Protein AF-A0A4Y2V0U1-F1 (afdb_monomer)

Mean predicted aligned error: 15.32 Å

Foldseek 3Di:
DDLVVVLVVQCVDPPSVPDDSVNSVVVLVVQCPPPPSHDDDPVRVVVVVPPDPPCPDDDDDPPPPPPPPPPPPDPPVCVVVVDD

Secondary structure (DSSP, 8-state):
--HHHHHHHHTTSTT-TT--HHHHHHHHHHHHSSTTTS---HHHHHHHHHS-----------------------TTSGGGTT--

Radius of gyration: 18.26 Å; Cα contacts (8 Å, |Δi|>4): 25; chains: 1; bounding box: 35×27×45 Å

Sequence (84 aa):
MTVTELNGLLKQIPGSGNCEEDDVSSWLDCAADDAGFQLMSDDEIIAQIRKPNRDNDNSESDEVEVIETSKISNYDDLNVLLKD

Structure (mmCIF, N/CA/C/O backbone):
data_AF-A0A4Y2V0U1-F1
#
_entry.id   AF-A0A4Y2V0U1-F1
#
loop_
_atom_site.group_PDB
_atom_site.id
_atom_site.type_symbol
_atom_site.label_atom_id
_atom_site.label_alt_id
_atom_site.label_comp_id
_atom_site.label_asym_id
_atom_site.label_entity_id
_atom_site.label_seq_id
_atom_site.pdbx_PDB_ins_code
_atom_site.Cartn_x
_atom_site.Cartn_y
_atom_site.Cartn_z
_atom_site.occupancy
_atom_site.B_iso_or_equiv
_atom_site.auth_seq_id
_atom_site.auth_comp_id
_atom_site.auth_asym_id
_atom_site.auth_atom_id
_atom_site.pdbx_PDB_model_num
ATOM 1 N N . MET A 1 1 ? 1.016 -9.541 -2.288 1.00 78.31 1 MET A N 1
ATOM 2 C CA . MET A 1 1 ? 0.311 -9.300 -1.014 1.00 78.31 1 MET A CA 1
ATOM 3 C C . MET A 1 1 ? -1.008 -8.630 -1.340 1.00 78.31 1 MET A C 1
ATOM 5 O O . MET A 1 1 ? -0.999 -7.719 -2.158 1.00 78.31 1 MET A O 1
ATOM 9 N N . THR A 1 2 ? -2.123 -9.100 -0.791 1.00 88.50 2 THR A N 1
ATOM 10 C CA . THR A 1 2 ? -3.443 -8.475 -0.990 1.00 88.50 2 THR A CA 1
ATOM 11 C C . 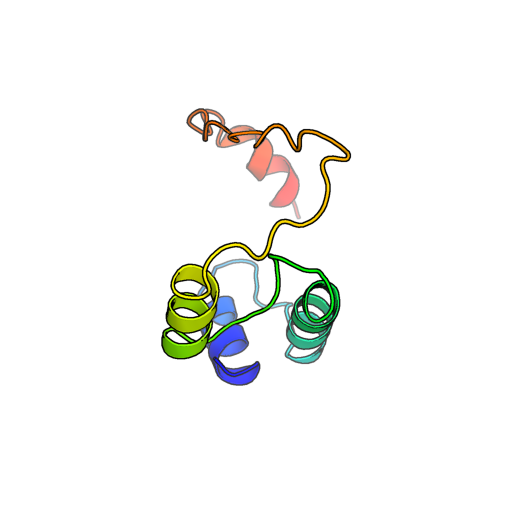THR A 1 2 ? -3.794 -7.534 0.165 1.00 88.50 2 THR A C 1
ATOM 13 O O . THR A 1 2 ? -3.298 -7.705 1.280 1.00 88.50 2 THR A O 1
ATOM 16 N N . VAL A 1 3 ? -4.674 -6.556 -0.088 1.00 90.81 3 VAL A N 1
ATOM 17 C CA . VAL A 1 3 ? -5.201 -5.633 0.940 1.00 90.81 3 VAL A CA 1
ATOM 18 C C . VAL A 1 3 ? -5.802 -6.411 2.112 1.00 90.81 3 VAL A C 1
ATOM 20 O O . VAL A 1 3 ? -5.508 -6.123 3.269 1.00 90.81 3 VAL A O 1
ATOM 23 N N . THR A 1 4 ? -6.573 -7.459 1.821 1.00 93.56 4 THR A N 1
ATOM 24 C CA . THR A 1 4 ? -7.216 -8.298 2.836 1.00 93.56 4 THR A CA 1
ATOM 25 C C . THR A 1 4 ? -6.207 -9.084 3.680 1.00 93.56 4 THR A C 1
ATOM 27 O O . THR A 1 4 ? -6.377 -9.185 4.896 1.00 93.56 4 THR A O 1
ATOM 30 N N . GLU A 1 5 ? -5.132 -9.610 3.080 1.00 92.62 5 GLU A N 1
ATOM 31 C CA . GLU A 1 5 ? -4.049 -10.262 3.835 1.00 92.62 5 GLU A CA 1
ATOM 32 C C . GLU A 1 5 ? -3.345 -9.272 4.770 1.00 92.62 5 GLU A C 1
ATOM 34 O O . GLU A 1 5 ? -3.125 -9.583 5.941 1.00 92.62 5 GLU A O 1
ATOM 39 N N . LEU A 1 6 ? -3.029 -8.071 4.278 1.00 91.38 6 LEU A N 1
ATOM 40 C CA . LEU A 1 6 ? -2.372 -7.030 5.069 1.00 91.38 6 LEU A CA 1
ATOM 41 C C . LEU A 1 6 ? -3.267 -6.536 6.212 1.00 91.38 6 LEU A C 1
ATOM 43 O O . LEU A 1 6 ? -2.812 -6.447 7.351 1.00 91.38 6 LEU A O 1
ATOM 47 N N . ASN A 1 7 ? -4.552 -6.310 5.947 1.00 91.81 7 ASN A N 1
ATOM 48 C CA . ASN A 1 7 ? -5.530 -5.953 6.971 1.00 91.81 7 ASN A CA 1
ATOM 49 C C . ASN A 1 7 ? -5.671 -7.056 8.038 1.00 91.81 7 ASN A C 1
ATOM 51 O O . ASN A 1 7 ? -5.704 -6.783 9.237 1.00 91.81 7 ASN A O 1
ATOM 55 N N . GLY A 1 8 ? -5.686 -8.327 7.625 1.00 92.50 8 GLY A N 1
ATOM 56 C CA . GLY A 1 8 ? -5.711 -9.466 8.546 1.00 92.50 8 GLY A CA 1
ATOM 57 C C . GLY A 1 8 ? -4.487 -9.539 9.468 1.00 92.50 8 GLY A C 1
ATOM 58 O O . GLY A 1 8 ? -4.609 -9.959 10.621 1.00 92.50 8 GLY A O 1
ATOM 59 N N . LEU A 1 9 ? -3.316 -9.113 8.990 1.00 92.69 9 LEU A N 1
ATOM 60 C CA . LEU A 1 9 ? -2.104 -8.988 9.805 1.00 92.69 9 LEU A CA 1
ATOM 61 C C . LEU A 1 9 ? -2.175 -7.781 10.741 1.00 92.69 9 LEU A C 1
ATOM 63 O O . LEU A 1 9 ? -1.854 -7.915 11.921 1.00 92.69 9 LEU A O 1
ATOM 67 N N . LEU A 1 10 ? -2.648 -6.634 10.248 1.00 91.75 10 LEU A N 1
ATOM 68 C CA . LEU A 1 10 ? -2.811 -5.427 11.056 1.00 91.75 10 LEU A CA 1
ATOM 69 C C . LEU A 1 10 ? -3.712 -5.693 12.254 1.00 91.75 10 LEU A C 1
ATOM 71 O O . LEU A 1 10 ? -3.305 -5.373 13.364 1.00 91.75 10 LEU A O 1
ATOM 75 N N . LYS A 1 11 ? -4.848 -6.380 12.082 1.00 90.94 11 LYS A N 1
ATOM 76 C CA . LYS A 1 11 ? -5.784 -6.719 13.175 1.00 90.94 11 LYS A CA 1
ATOM 77 C C . LYS A 1 11 ? -5.185 -7.554 14.314 1.00 90.94 11 LYS A C 1
ATOM 79 O O . LYS A 1 11 ? -5.800 -7.656 15.372 1.00 90.94 11 LYS A O 1
ATOM 84 N N . GLN A 1 12 ? -4.014 -8.163 14.121 1.00 92.94 12 GLN A N 1
ATOM 85 C CA . GLN A 1 12 ? -3.304 -8.887 15.182 1.00 92.94 12 GLN A CA 1
ATOM 86 C C . GLN A 1 12 ? -2.483 -7.956 16.088 1.00 92.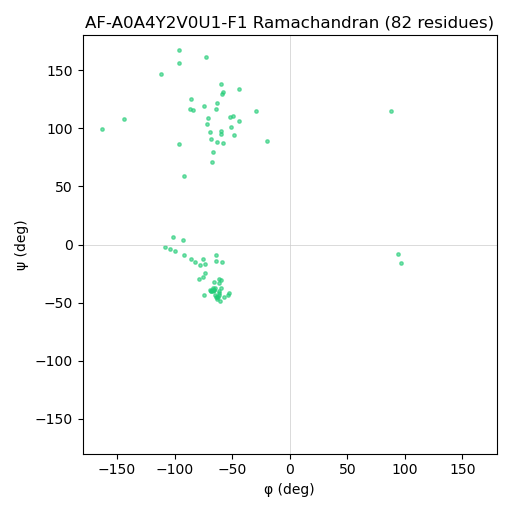94 12 GLN A C 1
ATOM 88 O O . GLN A 1 12 ? -2.069 -8.368 17.172 1.00 92.94 12 GLN A O 1
ATOM 93 N N . ILE A 1 13 ? -2.252 -6.710 15.668 1.00 90.44 13 ILE A N 1
ATOM 94 C CA . ILE A 1 13 ? -1.512 -5.701 16.423 1.00 90.44 13 ILE A CA 1
ATOM 95 C C . ILE A 1 13 ? -2.481 -4.995 17.389 1.00 90.44 13 ILE A C 1
ATOM 97 O O . ILE A 1 13 ? -3.503 -4.462 16.965 1.00 90.44 13 ILE A O 1
ATOM 101 N N . PRO A 1 14 ? -2.206 -4.954 18.702 1.00 90.44 14 PRO A N 1
ATOM 102 C CA . PRO A 1 14 ? -3.020 -4.170 19.626 1.00 90.44 14 PRO A CA 1
ATOM 103 C C . PRO A 1 14 ? -3.045 -2.686 19.221 1.00 90.44 14 PRO A C 1
ATOM 105 O O . PRO A 1 14 ? -1.995 -2.097 18.987 1.00 90.44 14 PRO A O 1
ATOM 108 N N . GLY A 1 15 ? -4.235 -2.079 19.160 1.00 85.94 15 GLY A N 1
ATOM 109 C CA . GLY A 1 15 ? -4.410 -0.657 18.819 1.00 85.94 15 GLY A CA 1
ATOM 110 C C . GLY A 1 15 ? -4.678 -0.354 17.339 1.00 85.94 15 GLY A C 1
ATOM 111 O O . GLY A 1 15 ? -5.063 0.766 17.029 1.00 85.94 15 GLY A O 1
ATOM 112 N N . SER A 1 16 ? -4.567 -1.339 16.445 1.00 85.81 16 SER A N 1
ATOM 113 C CA . SER A 1 16 ? -4.861 -1.195 15.005 1.00 85.81 16 SER A CA 1
ATOM 114 C C . SER A 1 16 ? -6.304 -1.552 14.621 1.00 85.81 16 SER A C 1
ATOM 116 O O . SER A 1 16 ? -6.649 -1.594 13.444 1.00 85.81 16 SER A O 1
ATOM 118 N N . GLY A 1 17 ? -7.160 -1.879 15.597 1.00 82.94 17 GLY A N 1
ATOM 119 C CA . GLY A 1 17 ? -8.507 -2.409 15.339 1.00 82.94 17 GLY A CA 1
ATOM 120 C C . GLY A 1 17 ? -9.453 -1.441 14.617 1.00 82.94 17 GLY A C 1
ATOM 121 O O . GLY A 1 17 ? -10.543 -1.844 14.224 1.00 82.94 17 GLY A O 1
ATOM 122 N N . ASN A 1 18 ? -9.042 -0.185 14.468 1.00 86.81 18 ASN A N 1
ATOM 123 C CA . ASN A 1 18 ? -9.727 0.886 13.752 1.00 86.81 18 ASN A CA 1
ATOM 124 C C . ASN A 1 18 ? -9.308 1.002 12.279 1.00 86.81 18 ASN A C 1
ATOM 126 O O . ASN A 1 18 ? -9.966 1.735 11.554 1.00 86.81 18 ASN A O 1
ATOM 130 N N . CYS A 1 19 ? -8.268 0.292 11.835 1.00 87.75 19 CYS A N 1
ATOM 131 C CA . CYS A 1 19 ? -7.878 0.262 10.431 1.00 87.75 19 CYS A CA 1
ATOM 132 C C . CYS A 1 19 ? -8.856 -0.604 9.626 1.00 87.75 19 CYS A C 1
ATOM 134 O O . CYS A 1 19 ? -8.991 -1.810 9.877 1.00 87.75 19 CYS A O 1
ATOM 136 N N . GLU A 1 20 ? -9.522 0.001 8.648 1.00 92.00 20 GLU A N 1
ATOM 137 C CA . GLU A 1 20 ? -10.357 -0.702 7.676 1.00 92.00 20 GLU A CA 1
ATOM 138 C C . GLU A 1 20 ? -9.583 -0.994 6.379 1.00 92.00 20 GLU A C 1
A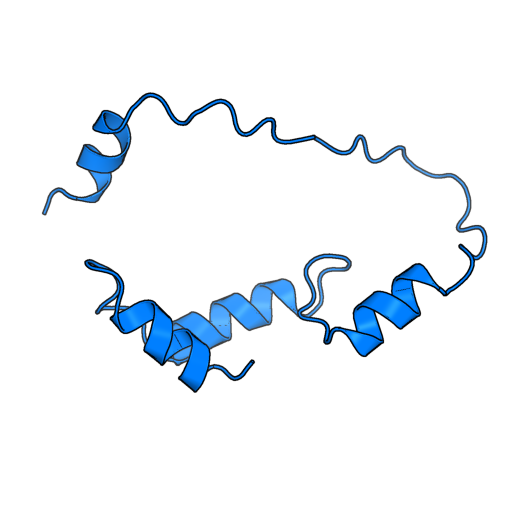TOM 140 O O . GLU A 1 20 ? -8.484 -0.493 6.147 1.00 92.00 20 GLU A O 1
ATOM 145 N N . GLU A 1 21 ? -10.136 -1.848 5.512 1.00 92.88 21 GLU A N 1
ATOM 146 C CA . GLU A 1 21 ? -9.493 -2.182 4.228 1.00 92.88 21 GLU A CA 1
ATOM 147 C C . GLU A 1 21 ? -9.330 -0.951 3.323 1.00 92.88 21 GLU A C 1
ATOM 149 O O . GLU A 1 21 ? -8.367 -0.887 2.559 1.00 92.88 21 GLU A O 1
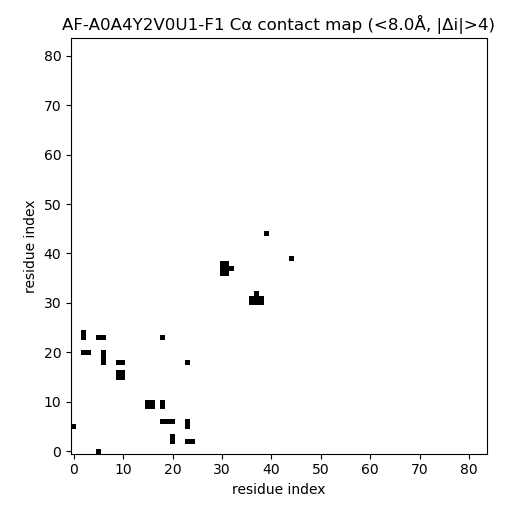ATOM 154 N N . ASP A 1 22 ? -10.224 0.036 3.440 1.00 93.44 22 ASP A N 1
ATOM 155 C CA . ASP A 1 22 ? -10.136 1.311 2.721 1.00 93.44 22 ASP A CA 1
ATOM 156 C C . ASP A 1 22 ? -8.939 2.155 3.187 1.00 93.44 22 ASP A C 1
ATOM 158 O O . ASP A 1 22 ? -8.239 2.726 2.351 1.00 93.44 22 ASP A O 1
ATOM 162 N N . ASP A 1 23 ? -8.633 2.173 4.491 1.00 91.50 23 ASP A N 1
ATOM 163 C CA . ASP A 1 23 ? -7.446 2.862 5.019 1.00 91.50 23 ASP A CA 1
ATOM 164 C C . ASP A 1 23 ? -6.168 2.218 4.477 1.00 91.50 23 ASP A C 1
ATOM 166 O O . ASP A 1 23 ? -5.261 2.898 3.996 1.00 91.50 23 ASP A O 1
ATOM 170 N N . VAL A 1 24 ? -6.127 0.882 4.494 1.00 90.06 24 VAL A N 1
ATOM 171 C CA . VAL A 1 24 ? -5.009 0.104 3.951 1.00 90.06 24 VAL A CA 1
ATOM 172 C C . VAL A 1 24 ? -4.857 0.360 2.454 1.00 90.06 24 VAL A C 1
ATOM 174 O O . VAL A 1 24 ? -3.741 0.562 1.984 1.00 90.06 24 VAL A O 1
ATOM 177 N N . SER A 1 25 ? -5.960 0.397 1.707 1.00 90.81 25 SER A N 1
ATOM 178 C CA . SER A 1 25 ? -5.944 0.693 0.270 1.00 90.81 25 SER A CA 1
ATOM 179 C C . SER A 1 25 ? -5.407 2.096 0.003 1.00 90.81 25 SER A C 1
ATOM 181 O O . SER A 1 25 ? -4.503 2.254 -0.810 1.00 90.81 25 SER A O 1
ATOM 183 N N . SER A 1 26 ? -5.867 3.096 0.762 1.00 89.44 26 SER A N 1
ATOM 184 C CA . SER A 1 26 ? -5.366 4.466 0.651 1.00 89.44 26 SER A CA 1
ATOM 185 C C . SER A 1 26 ? -3.866 4.565 0.938 1.00 89.44 26 SER A C 1
ATOM 187 O O . SER A 1 26 ? -3.186 5.350 0.282 1.00 89.44 26 SER A O 1
ATOM 189 N N . TRP A 1 27 ? -3.333 3.801 1.895 1.00 87.25 27 TRP A N 1
ATOM 190 C CA . TRP A 1 27 ? -1.892 3.788 2.179 1.00 87.25 27 TRP A CA 1
ATOM 191 C C . TRP A 1 27 ? -1.082 3.161 1.048 1.00 87.25 27 TRP A C 1
ATOM 193 O O . TRP A 1 27 ? -0.003 3.656 0.724 1.00 87.25 27 TRP A O 1
ATOM 203 N N . LEU A 1 28 ? -1.595 2.084 0.447 1.00 85.94 28 LEU A N 1
ATOM 204 C CA . LEU A 1 28 ? -0.933 1.424 -0.678 1.00 85.94 28 LEU A CA 1
ATOM 205 C C . LEU A 1 28 ? -0.961 2.290 -1.941 1.00 85.94 28 LEU A C 1
ATOM 207 O O . LEU A 1 28 ? 0.047 2.369 -2.641 1.00 85.94 28 LEU A O 1
ATOM 211 N N . ASP A 1 29 ? -2.069 2.987 -2.193 1.00 86.31 29 ASP A N 1
ATOM 212 C CA . ASP A 1 29 ? -2.214 3.880 -3.344 1.00 86.31 29 ASP A CA 1
ATOM 213 C C . ASP A 1 29 ? -1.275 5.092 -3.257 1.00 86.31 29 ASP A C 1
ATOM 215 O O . ASP A 1 29 ? -0.757 5.538 -4.278 1.00 86.31 29 ASP A O 1
ATOM 219 N N . CYS A 1 30 ? -0.975 5.595 -2.051 1.00 82.06 30 CYS A N 1
ATOM 220 C CA . CYS A 1 30 ? -0.014 6.690 -1.873 1.00 82.06 30 CYS A CA 1
ATOM 221 C C . CYS A 1 30 ? 1.396 6.356 -2.384 1.00 82.06 30 CYS A C 1
ATOM 223 O O . CYS A 1 30 ? 2.109 7.261 -2.808 1.00 82.06 30 CYS A O 1
ATOM 225 N N . ALA A 1 31 ? 1.801 5.085 -2.331 1.00 76.19 31 ALA A N 1
ATOM 226 C CA . ALA A 1 31 ? 3.145 4.639 -2.698 1.00 76.19 31 ALA A CA 1
ATOM 227 C C . ALA A 1 31 ? 3.206 3.945 -4.071 1.00 76.19 31 ALA A C 1
ATOM 229 O O . ALA A 1 31 ? 4.288 3.575 -4.525 1.00 76.19 31 ALA A O 1
ATOM 230 N N . ALA A 1 32 ? 2.064 3.752 -4.739 1.00 77.25 32 ALA A N 1
ATOM 231 C CA . ALA A 1 32 ? 1.985 2.978 -5.976 1.00 77.25 32 ALA A CA 1
ATOM 232 C C . ALA A 1 32 ? 2.765 3.618 -7.138 1.00 77.25 32 ALA A C 1
ATOM 234 O O . ALA A 1 32 ? 3.404 2.908 -7.915 1.00 77.25 32 ALA A O 1
ATOM 235 N N . ASP A 1 33 ? 2.752 4.949 -7.227 1.00 76.12 33 ASP A N 1
ATOM 236 C CA . ASP A 1 33 ? 3.385 5.697 -8.319 1.00 76.12 33 ASP A CA 1
ATOM 237 C C . ASP A 1 33 ? 4.762 6.278 -7.950 1.00 76.12 33 ASP A C 1
ATOM 239 O O . ASP A 1 33 ? 5.452 6.823 -8.815 1.00 76.12 33 ASP A O 1
ATOM 243 N N . ASP A 1 34 ? 5.192 6.149 -6.690 1.00 81.62 34 ASP A N 1
ATOM 244 C CA . ASP A 1 34 ? 6.462 6.703 -6.221 1.00 81.62 34 ASP A CA 1
ATOM 245 C C . ASP A 1 34 ? 7.620 5.725 -6.460 1.00 81.62 34 ASP A C 1
ATOM 247 O O . ASP A 1 34 ? 7.653 4.597 -5.954 1.00 81.62 34 ASP A O 1
ATOM 251 N N . ALA A 1 35 ? 8.576 6.137 -7.293 1.00 77.31 35 ALA A N 1
ATOM 252 C CA . ALA A 1 35 ? 9.682 5.289 -7.711 1.00 77.31 35 ALA A CA 1
ATOM 253 C C . ALA A 1 35 ? 10.557 4.911 -6.505 1.00 77.31 35 ALA A C 1
ATOM 255 O O . ALA A 1 35 ? 11.112 5.765 -5.827 1.00 77.31 35 ALA A O 1
ATOM 256 N N . GLY A 1 36 ? 10.704 3.607 -6.257 1.00 76.06 36 GLY A N 1
ATOM 257 C CA . GLY A 1 36 ? 11.452 3.082 -5.107 1.00 76.06 36 GLY A CA 1
ATOM 258 C C . GLY A 1 36 ? 10.590 2.715 -3.894 1.00 76.06 36 GLY A C 1
ATOM 259 O O . GLY A 1 36 ? 11.051 1.932 -3.067 1.00 76.06 36 GLY A O 1
ATOM 260 N N . PHE A 1 37 ? 9.335 3.172 -3.832 1.00 77.50 37 PHE A N 1
ATOM 261 C CA . PHE A 1 37 ? 8.365 2.804 -2.785 1.00 77.50 37 PHE A CA 1
ATOM 262 C C . PHE A 1 37 ? 7.252 1.872 -3.285 1.00 77.50 37 PHE A C 1
ATOM 264 O O . PHE A 1 37 ? 6.422 1.406 -2.504 1.00 77.50 37 PHE A O 1
ATOM 271 N N . GLN A 1 38 ? 7.271 1.553 -4.580 1.00 82.50 38 GLN A N 1
ATOM 272 C CA . GLN A 1 38 ? 6.340 0.623 -5.212 1.00 82.50 38 GLN A CA 1
ATOM 273 C C . GLN A 1 38 ? 6.425 -0.768 -4.572 1.00 82.50 38 GLN A C 1
ATOM 275 O O . GLN A 1 38 ? 7.511 -1.313 -4.353 1.00 82.50 38 GLN A O 1
ATOM 280 N N . LEU A 1 39 ? 5.270 -1.394 -4.349 1.00 81.94 39 LEU A N 1
ATOM 281 C CA . LEU A 1 39 ? 5.199 -2.808 -3.989 1.00 81.94 39 LEU A CA 1
ATOM 282 C C . LEU A 1 39 ? 5.561 -3.669 -5.202 1.00 81.94 39 LEU A C 1
ATOM 284 O O . LEU A 1 39 ? 4.785 -3.780 -6.147 1.00 81.94 39 LEU A O 1
ATOM 288 N N . MET A 1 40 ? 6.729 -4.303 -5.154 1.00 83.56 40 MET A N 1
ATOM 289 C CA . MET A 1 40 ? 7.227 -5.181 -6.214 1.00 83.56 40 MET A CA 1
ATOM 290 C C . MET A 1 40 ? 7.258 -6.635 -5.738 1.00 83.56 40 MET A C 1
ATOM 292 O O . MET A 1 40 ? 7.524 -6.910 -4.566 1.00 83.56 40 MET A O 1
ATOM 296 N N . SER A 1 41 ? 7.013 -7.583 -6.639 1.00 87.56 41 SER A N 1
ATOM 297 C CA . SER A 1 41 ? 7.299 -8.996 -6.371 1.00 87.56 41 SER A CA 1
ATOM 298 C C . SER A 1 41 ? 8.803 -9.281 -6.379 1.00 87.56 41 SER A C 1
ATOM 300 O O . SER A 1 41 ? 9.588 -8.532 -6.962 1.00 87.56 41 SER A O 1
ATOM 302 N N . ASP A 1 42 ? 9.212 -10.404 -5.785 1.00 89.31 42 ASP A N 1
ATOM 303 C CA . ASP A 1 42 ? 10.618 -10.830 -5.755 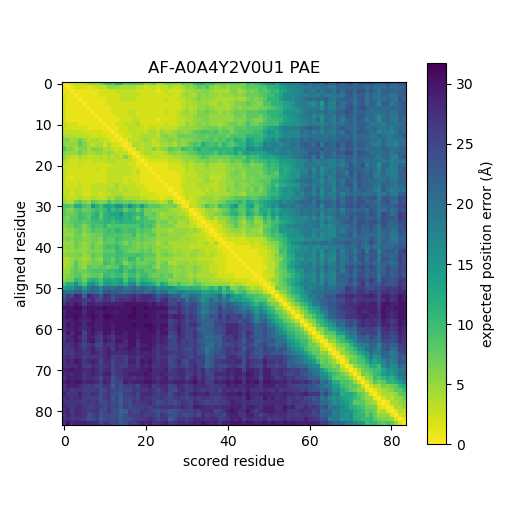1.00 89.31 42 ASP A CA 1
ATOM 304 C C . ASP A 1 42 ? 11.243 -10.866 -7.160 1.00 89.31 42 ASP A C 1
ATOM 306 O O . ASP A 1 42 ? 12.361 -10.389 -7.363 1.00 89.31 42 ASP A O 1
ATOM 310 N N . ASP A 1 43 ? 10.508 -11.370 -8.155 1.00 91.50 43 ASP A N 1
ATOM 311 C CA . ASP A 1 43 ? 10.967 -11.426 -9.545 1.00 91.50 43 ASP A CA 1
ATOM 312 C C . ASP A 1 43 ? 11.147 -10.027 -10.152 1.00 91.50 43 ASP A C 1
ATOM 314 O O . ASP A 1 43 ? 12.117 -9.783 -10.876 1.00 91.50 43 ASP A O 1
ATOM 318 N N . GLU A 1 44 ? 10.250 -9.089 -9.842 1.00 88.31 44 GLU A N 1
ATOM 319 C CA . GLU A 1 44 ? 10.339 -7.696 -10.290 1.00 88.31 44 GLU A CA 1
ATOM 320 C C . GLU A 1 44 ? 11.509 -6.956 -9.634 1.00 88.31 44 GLU A C 1
ATOM 322 O O . GLU A 1 44 ? 12.238 -6.241 -10.326 1.00 88.31 44 GLU A O 1
ATOM 327 N N . ILE A 1 45 ? 11.753 -7.182 -8.341 1.00 87.56 45 ILE A N 1
ATOM 328 C CA . ILE A 1 45 ? 12.921 -6.654 -7.617 1.00 87.56 45 ILE A CA 1
ATOM 329 C C . ILE A 1 45 ? 14.206 -7.187 -8.253 1.00 87.56 45 ILE A C 1
ATOM 331 O O . ILE A 1 45 ? 15.117 -6.426 -8.588 1.00 87.56 45 ILE A O 1
ATOM 335 N N . ILE A 1 46 ? 14.277 -8.500 -8.482 1.00 90.00 46 ILE A N 1
ATOM 336 C CA . ILE A 1 46 ? 15.431 -9.139 -9.119 1.00 90.00 46 ILE A CA 1
ATOM 337 C C . ILE A 1 46 ? 15.632 -8.592 -10.537 1.00 90.00 46 ILE A C 1
ATOM 339 O O . ILE A 1 46 ? 16.771 -8.363 -10.947 1.00 90.00 46 ILE A O 1
ATOM 343 N N . ALA A 1 47 ? 14.559 -8.360 -11.293 1.00 88.31 47 ALA A N 1
ATOM 344 C CA . ALA A 1 47 ? 14.630 -7.779 -12.629 1.00 88.31 47 ALA A CA 1
ATOM 345 C C . ALA A 1 47 ? 15.122 -6.322 -12.614 1.00 88.31 47 ALA A C 1
ATOM 347 O O . ALA A 1 47 ? 15.920 -5.961 -13.479 1.00 8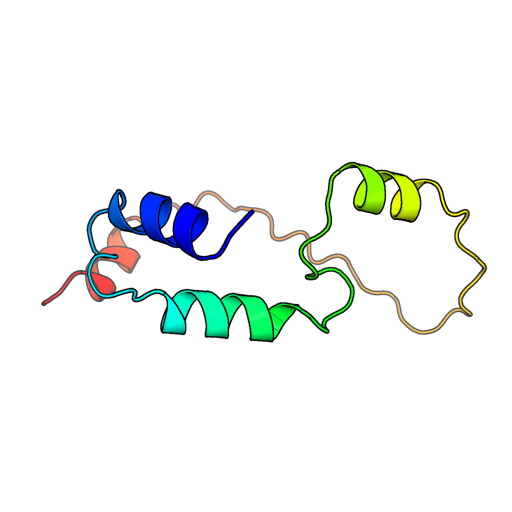8.31 47 ALA A O 1
ATOM 348 N N . GLN A 1 48 ? 14.698 -5.504 -11.644 1.00 81.06 48 GLN A N 1
ATOM 349 C CA . GLN A 1 48 ? 15.198 -4.135 -11.450 1.00 81.06 48 GLN A CA 1
ATOM 350 C C . GLN A 1 48 ? 16.694 -4.126 -11.119 1.00 81.06 48 GLN A C 1
ATOM 352 O O . GLN A 1 48 ? 17.451 -3.406 -11.760 1.00 81.06 48 GLN A O 1
ATOM 357 N N . ILE A 1 49 ? 17.148 -4.977 -10.192 1.00 81.94 49 ILE A N 1
ATOM 358 C CA . ILE A 1 49 ? 18.568 -5.066 -9.802 1.00 81.94 49 ILE A CA 1
ATOM 359 C C . ILE A 1 49 ? 19.434 -5.595 -10.954 1.00 81.94 49 ILE A C 1
ATOM 361 O O . ILE A 1 49 ? 20.574 -5.172 -11.138 1.00 81.94 49 ILE A O 1
ATOM 365 N N . ARG A 1 50 ? 18.914 -6.552 -11.734 1.00 83.19 50 ARG A N 1
ATOM 366 C CA . ARG A 1 50 ? 19.633 -7.149 -12.871 1.00 83.19 50 ARG A CA 1
ATOM 367 C C . ARG A 1 50 ? 19.650 -6.266 -14.111 1.00 83.19 50 ARG A C 1
ATOM 369 O O . ARG A 1 50 ? 20.463 -6.533 -14.998 1.00 83.19 50 ARG A O 1
ATOM 376 N N . LYS A 1 51 ? 18.776 -5.260 -14.218 1.00 79.38 51 LYS A N 1
ATOM 377 C CA . LYS A 1 51 ? 18.866 -4.273 -15.296 1.00 79.38 51 LYS A CA 1
ATOM 378 C C . LYS A 1 51 ? 20.184 -3.513 -15.106 1.00 79.38 51 LYS A C 1
ATOM 380 O O . LYS A 1 51 ? 20.347 -2.850 -14.086 1.00 79.38 51 LYS A O 1
ATOM 385 N N . PRO A 1 52 ? 21.138 -3.597 -16.051 1.00 63.94 52 PRO A N 1
ATOM 386 C CA . PRO A 1 52 ? 22.327 -2.764 -15.979 1.00 63.94 52 PRO A CA 1
ATOM 387 C C . PRO A 1 52 ? 21.862 -1.311 -15.992 1.00 63.94 52 PRO A C 1
ATOM 389 O O . PRO A 1 52 ? 21.026 -0.955 -16.827 1.00 63.94 52 PRO A O 1
ATOM 392 N N . ASN A 1 53 ? 22.364 -0.524 -15.037 1.00 62.34 53 ASN A N 1
ATOM 393 C CA . ASN A 1 53 ? 22.052 0.891 -14.885 1.00 62.34 53 ASN A CA 1
ATOM 394 C C . ASN A 1 53 ? 22.283 1.559 -16.248 1.00 62.34 53 ASN A C 1
ATOM 396 O O . ASN A 1 53 ? 23.425 1.711 -16.676 1.00 62.34 53 ASN A O 1
ATOM 400 N N . ARG A 1 54 ? 21.214 1.823 -17.011 1.00 63.25 54 ARG A N 1
ATOM 401 C CA . ARG A 1 54 ? 21.335 2.592 -18.249 1.00 63.25 54 ARG A CA 1
ATOM 402 C C . ARG A 1 54 ? 21.585 3.995 -17.765 1.00 63.25 54 ARG A C 1
ATOM 404 O O . ARG A 1 54 ? 20.632 4.592 -17.283 1.00 63.25 54 ARG A O 1
ATOM 411 N N . ASP A 1 55 ? 22.846 4.413 -17.856 1.00 62.12 55 ASP A N 1
ATOM 412 C CA . ASP A 1 55 ? 23.371 5.748 -17.584 1.00 62.12 55 ASP A CA 1
ATOM 413 C C . ASP A 1 55 ? 22.254 6.797 -17.632 1.00 62.12 55 ASP A C 1
ATOM 415 O O . ASP A 1 55 ? 21.917 7.322 -18.696 1.00 62.12 55 ASP A O 1
ATOM 419 N N . ASN A 1 56 ? 21.613 7.031 -16.485 1.00 54.75 56 ASN A N 1
ATOM 420 C CA . ASN A 1 56 ? 20.766 8.190 -16.326 1.00 54.75 56 ASN A CA 1
ATOM 421 C C . ASN A 1 56 ? 21.730 9.295 -15.944 1.00 54.75 56 ASN A C 1
ATOM 423 O O . ASN A 1 56 ? 22.450 9.188 -14.950 1.00 54.75 56 ASN A O 1
ATOM 427 N N . ASP A 1 57 ? 21.807 10.269 -16.836 1.00 56.09 57 ASP A N 1
ATOM 428 C CA . ASP A 1 57 ? 22.703 11.401 -16.771 1.00 56.09 57 ASP A CA 1
ATOM 429 C C . ASP A 1 57 ? 22.744 11.985 -15.354 1.00 56.09 57 ASP A C 1
ATOM 431 O O . ASP A 1 57 ? 21.725 12.169 -14.689 1.00 56.09 57 ASP A O 1
ATOM 435 N N . ASN A 1 58 ? 23.967 12.236 -14.914 1.00 65.50 58 ASN A N 1
ATOM 436 C CA . ASN A 1 58 ? 24.352 12.848 -13.657 1.00 65.50 58 ASN A CA 1
ATOM 437 C C . ASN A 1 58 ? 23.564 14.143 -13.371 1.00 65.50 58 ASN A C 1
ATOM 439 O O . ASN A 1 58 ? 23.996 15.238 -13.742 1.00 65.50 58 ASN A O 1
ATOM 443 N N . SER A 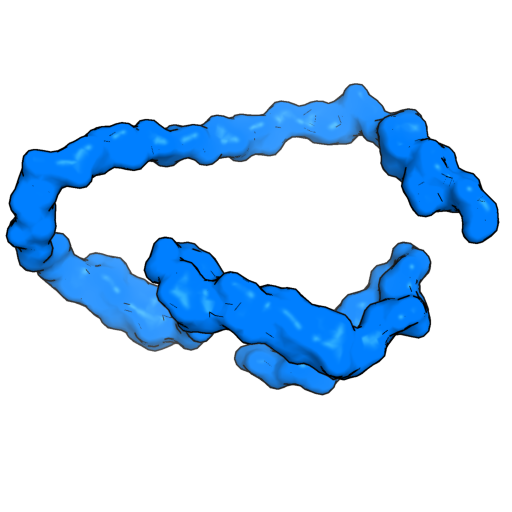1 59 ? 22.467 14.058 -12.624 1.00 63.19 59 SER A N 1
ATOM 444 C CA . SER A 1 59 ? 21.992 15.201 -11.853 1.00 63.19 59 SER A CA 1
ATOM 445 C C . SER A 1 59 ? 21.404 14.762 -10.521 1.00 63.19 59 SER A C 1
ATOM 447 O O . SER A 1 59 ? 20.298 14.239 -10.458 1.00 63.19 59 SER A O 1
ATOM 449 N N . GLU A 1 60 ? 22.192 15.094 -9.505 1.00 50.81 60 GLU A N 1
ATOM 450 C CA . GLU A 1 60 ? 21.901 15.149 -8.080 1.00 50.81 60 GLU A CA 1
ATOM 451 C C . GLU A 1 60 ? 22.109 13.855 -7.284 1.00 50.81 60 GLU A C 1
ATOM 453 O O . GLU A 1 60 ? 21.532 12.798 -7.508 1.00 50.81 60 GLU A O 1
ATOM 458 N N . SER A 1 61 ? 23.085 13.976 -6.389 1.00 61.44 61 SER A N 1
ATOM 459 C CA . SER A 1 61 ? 23.512 12.989 -5.422 1.00 61.44 61 SER A CA 1
ATOM 460 C C . SER A 1 61 ? 22.411 12.852 -4.385 1.00 61.44 61 SER A C 1
ATOM 462 O O . SER A 1 61 ? 22.402 13.621 -3.428 1.00 61.44 61 SER A O 1
ATOM 464 N N . ASP A 1 62 ? 21.543 11.857 -4.537 1.00 56.47 62 ASP A N 1
ATOM 465 C CA . ASP A 1 62 ? 20.761 11.373 -3.408 1.00 56.47 62 ASP A CA 1
ATOM 466 C C . ASP A 1 62 ? 21.739 10.695 -2.452 1.00 56.47 62 ASP A C 1
ATOM 468 O O . ASP A 1 62 ? 22.103 9.520 -2.565 1.00 56.47 62 ASP A O 1
ATOM 472 N N . GLU A 1 63 ? 22.252 11.507 -1.536 1.00 57.16 63 GLU A N 1
ATOM 473 C CA . GLU A 1 63 ? 22.698 11.036 -0.245 1.00 57.16 63 GLU A CA 1
ATOM 474 C C . GLU A 1 63 ? 21.633 10.069 0.274 1.00 57.16 63 GLU A C 1
ATOM 476 O O . GLU A 1 63 ? 20.522 10.453 0.626 1.00 57.16 63 GLU A O 1
ATOM 481 N N . VAL A 1 64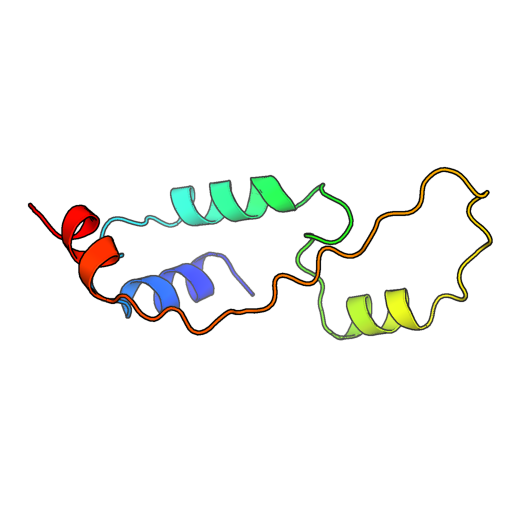 ? 21.952 8.774 0.250 1.00 56.44 64 VAL A N 1
ATOM 482 C CA . VAL A 1 64 ? 21.181 7.791 0.994 1.00 56.44 64 VAL A CA 1
ATOM 483 C C . VAL A 1 64 ? 21.287 8.223 2.448 1.00 56.44 64 VAL A C 1
ATOM 485 O O . VAL A 1 64 ? 22.305 7.983 3.100 1.00 56.44 64 VAL A O 1
ATOM 488 N N . GLU A 1 65 ? 20.272 8.929 2.947 1.00 53.25 65 GLU A N 1
ATOM 489 C CA . GLU A 1 65 ? 20.101 9.129 4.374 1.00 53.25 65 GLU A CA 1
ATOM 490 C C . GLU A 1 65 ? 19.867 7.730 4.934 1.00 53.25 65 GLU A C 1
ATOM 492 O O . GLU A 1 65 ? 18.757 7.197 4.975 1.00 53.25 65 GLU A O 1
ATOM 497 N N . VAL A 1 66 ? 20.975 7.071 5.274 1.00 56.38 66 VAL A N 1
ATOM 498 C CA . VAL A 1 66 ? 20.980 5.916 6.144 1.00 56.38 66 VAL A CA 1
ATOM 499 C C . VAL A 1 66 ? 20.377 6.461 7.420 1.00 56.38 66 VAL A C 1
ATOM 501 O O . VAL A 1 66 ? 21.072 7.062 8.237 1.00 56.38 66 VAL A O 1
ATOM 504 N N . ILE A 1 67 ? 19.068 6.284 7.566 1.00 56.03 67 ILE A N 1
ATOM 505 C CA . ILE A 1 67 ? 18.425 6.282 8.863 1.00 56.03 67 ILE A CA 1
ATOM 506 C C . ILE A 1 67 ? 19.125 5.172 9.637 1.00 56.03 67 ILE A C 1
ATOM 508 O O . ILE A 1 67 ? 18.739 4.003 9.608 1.00 56.03 67 ILE A O 1
ATOM 512 N N . GLU A 1 68 ? 20.238 5.533 10.283 1.00 51.28 68 GLU A N 1
ATOM 513 C CA . GLU A 1 68 ? 20.766 4.784 11.397 1.00 51.28 68 GLU A CA 1
ATOM 514 C C . GLU A 1 68 ? 19.556 4.602 12.289 1.00 51.28 68 GLU A C 1
ATOM 516 O O . GLU A 1 68 ? 19.024 5.564 12.848 1.00 51.28 68 GLU A O 1
ATOM 521 N N . THR A 1 69 ? 19.078 3.365 12.385 1.00 51.34 69 THR A N 1
ATOM 522 C CA . THR A 1 69 ? 18.123 2.969 13.403 1.00 51.34 69 THR A CA 1
ATOM 523 C C . THR A 1 69 ? 18.875 3.057 14.726 1.00 51.34 69 THR A C 1
ATOM 525 O O . THR A 1 69 ? 19.281 2.051 15.315 1.00 51.34 69 THR A O 1
ATOM 528 N N . SER A 1 70 ? 19.157 4.288 15.154 1.00 50.81 70 SER A N 1
ATOM 529 C CA . SER A 1 70 ? 19.555 4.635 16.495 1.00 50.81 70 SER A CA 1
ATOM 530 C C . SER A 1 70 ? 18.485 4.007 17.350 1.00 50.81 70 SER A C 1
ATOM 532 O O . SER A 1 70 ? 17.313 4.366 17.251 1.00 50.81 70 SER A O 1
ATOM 534 N N . LYS A 1 71 ? 18.897 2.958 18.068 1.00 58.34 71 LYS A N 1
ATOM 535 C CA . LYS A 1 71 ? 18.100 2.215 19.041 1.00 58.34 71 LYS A CA 1
ATOM 536 C C . LYS A 1 71 ? 17.081 3.174 19.629 1.00 58.34 71 LYS A C 1
ATOM 538 O O . LYS A 1 71 ? 17.492 4.140 20.271 1.00 58.34 71 LYS A O 1
ATOM 543 N N . ILE A 1 72 ? 15.798 2.927 19.368 1.00 58.78 72 ILE A N 1
ATOM 544 C CA . ILE A 1 72 ? 14.694 3.721 19.902 1.00 58.78 72 ILE A CA 1
ATOM 545 C C . ILE A 1 72 ? 14.701 3.482 21.416 1.00 58.78 72 ILE A C 1
ATOM 547 O O . ILE A 1 72 ? 14.016 2.622 21.957 1.00 58.78 72 ILE A O 1
ATOM 551 N N . SER A 1 73 ? 15.598 4.185 22.097 1.00 60.25 73 SER A N 1
ATOM 552 C CA . SER A 1 73 ? 15.772 4.222 23.536 1.00 60.25 73 SER A CA 1
ATOM 553 C C . SER A 1 73 ? 14.922 5.368 24.052 1.00 60.25 73 SER A C 1
ATOM 555 O O . SER A 1 73 ? 15.438 6.306 24.653 1.00 60.25 73 SER A O 1
ATOM 557 N N . ASN A 1 74 ? 13.620 5.305 23.790 1.00 58.62 74 ASN A N 1
ATOM 558 C CA . ASN A 1 74 ? 12.654 5.806 24.746 1.00 58.62 74 ASN A CA 1
ATOM 559 C C . ASN A 1 74 ? 11.259 5.269 24.434 1.00 58.62 74 ASN A C 1
ATOM 561 O O . ASN A 1 74 ? 10.556 5.762 23.560 1.00 58.62 74 ASN A O 1
ATOM 565 N N . TYR A 1 75 ? 10.870 4.235 25.176 1.00 59.34 75 TYR A N 1
ATOM 566 C CA . TYR A 1 75 ? 9.502 3.721 25.198 1.00 59.34 75 TYR A CA 1
ATOM 567 C C . TYR A 1 75 ? 8.515 4.768 25.766 1.00 59.34 75 TYR A C 1
ATOM 569 O O . TYR A 1 75 ? 7.308 4.641 25.574 1.00 59.34 75 TYR A O 1
ATOM 577 N N . ASP A 1 76 ? 9.014 5.830 26.415 1.00 59.50 76 ASP A N 1
ATOM 578 C CA . ASP A 1 76 ? 8.182 6.855 27.048 1.00 59.50 76 ASP A CA 1
ATOM 579 C C . ASP A 1 76 ? 7.493 7.806 26.046 1.00 59.50 76 ASP A C 1
ATOM 581 O O . ASP A 1 76 ? 6.415 8.313 26.358 1.00 59.50 76 ASP A O 1
ATOM 585 N N . ASP A 1 77 ? 8.025 7.994 24.829 1.00 58.16 77 ASP A N 1
ATOM 586 C CA . ASP A 1 77 ? 7.411 8.870 23.806 1.00 58.16 77 ASP A CA 1
ATOM 587 C C . ASP A 1 77 ? 6.178 8.241 23.136 1.00 58.16 77 ASP A C 1
ATOM 589 O O . ASP A 1 77 ? 5.240 8.937 22.744 1.00 58.16 77 ASP A O 1
ATOM 593 N N . LEU A 1 78 ? 6.112 6.907 23.074 1.00 59.97 78 LEU A N 1
ATOM 594 C CA . LEU A 1 78 ? 4.932 6.194 22.567 1.00 59.97 78 LEU A CA 1
ATOM 595 C C . LEU A 1 78 ? 3.762 6.235 23.562 1.00 59.97 78 LEU A C 1
ATOM 597 O O . LEU A 1 78 ? 2.609 6.018 23.193 1.00 59.97 78 LEU A O 1
ATOM 601 N N . ASN A 1 79 ? 4.043 6.570 24.822 1.00 59.94 79 ASN A N 1
ATOM 602 C CA . ASN A 1 79 ? 3.057 6.625 25.896 1.00 59.94 79 ASN A CA 1
ATOM 603 C C . ASN A 1 79 ? 2.142 7.865 25.808 1.00 59.94 79 ASN A C 1
ATOM 605 O O . ASN A 1 79 ? 1.122 7.928 26.496 1.00 59.94 79 ASN A O 1
ATOM 609 N N . VAL A 1 80 ? 2.493 8.848 24.969 1.00 60.91 80 VAL A N 1
ATOM 610 C CA . VAL A 1 80 ? 1.633 9.998 24.630 1.00 60.91 80 VAL A CA 1
ATOM 611 C C . VAL A 1 80 ? 0.578 9.610 23.591 1.00 60.91 80 VAL A C 1
ATOM 613 O O . VAL A 1 80 ? -0.525 10.142 23.625 1.00 60.91 80 VAL A O 1
ATOM 616 N N . LEU A 1 81 ? 0.882 8.647 22.716 1.00 59.03 81 LEU A N 1
ATOM 617 C CA . LEU A 1 81 ? -0.024 8.174 21.661 1.00 59.03 81 LEU A CA 1
ATOM 618 C C . LEU A 1 81 ? -0.997 7.085 22.138 1.00 59.03 81 LEU A C 1
ATOM 620 O O . LEU A 1 81 ? -1.953 6.776 21.437 1.00 59.03 81 LEU A O 1
ATOM 624 N N . LEU A 1 82 ? -0.761 6.510 23.323 1.00 58.12 82 LEU A N 1
ATOM 625 C CA . LEU A 1 82 ? -1.616 5.488 23.942 1.00 58.12 82 LEU A CA 1
ATOM 626 C C . LEU A 1 82 ? -2.537 6.031 25.049 1.00 58.12 82 LEU A C 1
ATOM 628 O O . LEU A 1 82 ? -3.187 5.250 25.744 1.00 58.12 82 LEU A O 1
ATOM 632 N N . LYS A 1 83 ? -2.576 7.354 25.244 1.00 54.34 83 LYS A N 1
ATOM 633 C CA . LYS A 1 83 ? -3.525 8.014 26.145 1.00 54.34 83 LYS A CA 1
ATOM 634 C C . LYS A 1 83 ? -4.725 8.507 25.349 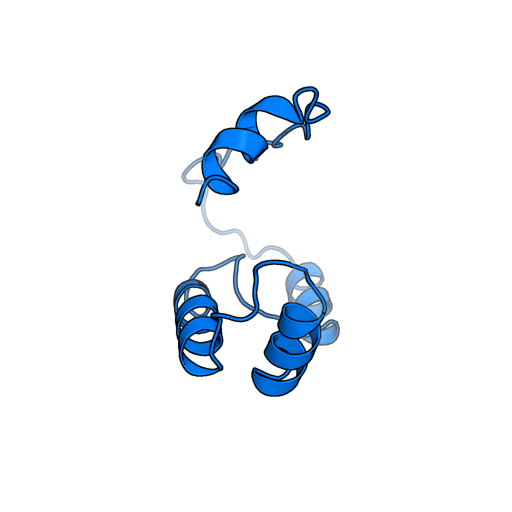1.00 54.34 83 LYS A C 1
ATOM 636 O O . LYS A 1 83 ? -4.717 9.630 24.862 1.00 54.34 83 LYS A O 1
ATOM 641 N N . ASP A 1 84 ? -5.693 7.616 25.173 1.00 54.34 84 ASP A N 1
ATOM 642 C CA . ASP A 1 84 ? -7.047 7.716 25.747 1.00 54.34 84 ASP A CA 1
ATOM 643 C C . ASP A 1 84 ? -7.883 6.487 25.345 1.00 54.34 84 ASP A C 1
ATOM 645 O O . ASP A 1 84 ? -7.947 6.160 24.138 1.00 54.34 84 ASP A O 1
#

Solvent-accessible surface area (backbone atoms only — not comparable to full-atom values): 5660 Å² total; per-residue (Å²): 138,53,62,67,60,52,46,60,55,43,58,72,42,89,90,39,77,82,67,47,62,67,56,54,46,55,58,51,59,70,27,57,83,40,87,91,58,44,91,67,53,73,69,54,49,51,50,59,71,66,47,73,83,71,83,71,78,94,75,80,86,77,74,77,77,73,75,71,78,65,74,84,84,55,75,70,69,59,57,65,78,69,70,126

pLDDT: mean 75.36, std 14.81, range [50.81, 93.56]

Organism: Araneus ventricosus (NCBI:txid182803)